Protein AF-A0A0C2UZK7-F1 (afdb_monomer_lite)

Structure (mmCIF, N/CA/C/O backbone):
data_AF-A0A0C2UZK7-F1
#
_entry.id   AF-A0A0C2UZK7-F1
#
loop_
_atom_site.group_PDB
_atom_site.id
_atom_site.type_symbol
_atom_site.label_atom_id
_atom_site.label_alt_id
_atom_site.label_comp_id
_atom_site.label_asym_id
_atom_site.label_entity_id
_atom_site.label_seq_id
_atom_site.pdbx_PDB_ins_code
_atom_site.Cartn_x
_atom_site.Cartn_y
_atom_site.Cartn_z
_atom_site.occupancy
_atom_site.B_iso_or_equiv
_atom_site.auth_seq_id
_atom_site.auth_comp_id
_atom_site.auth_asym_id
_atom_site.auth_atom_id
_atom_site.pdbx_PDB_model_num
ATOM 1 N N . MET A 1 1 ? -11.949 -0.531 5.735 1.00 78.12 1 MET A N 1
ATOM 2 C CA . MET A 1 1 ? -11.301 -1.113 6.934 1.00 78.12 1 MET A CA 1
ATOM 3 C C . MET A 1 1 ? -10.431 -0.103 7.661 1.00 78.12 1 MET A C 1
ATOM 5 O O . MET A 1 1 ? -10.769 0.284 8.767 1.00 78.12 1 MET A O 1
ATOM 9 N N . ILE A 1 2 ? -9.347 0.358 7.048 1.00 75.19 2 ILE A N 1
ATOM 10 C CA . ILE A 1 2 ? -8.335 1.175 7.736 1.00 75.19 2 ILE A CA 1
ATOM 11 C C . ILE A 1 2 ? -8.813 2.630 7.953 1.00 75.19 2 ILE A C 1
ATOM 13 O O . ILE A 1 2 ? -8.480 3.260 8.950 1.00 75.19 2 ILE A O 1
ATOM 17 N N . GLU A 1 3 ? -9.728 3.108 7.103 1.00 79.38 3 GLU A N 1
ATOM 18 C CA . GLU A 1 3 ? -10.470 4.368 7.293 1.00 79.38 3 GLU A CA 1
ATOM 19 C C . GLU A 1 3 ? -11.633 4.289 8.301 1.00 79.38 3 GLU A C 1
ATOM 21 O O . GLU A 1 3 ? -12.335 5.270 8.519 1.00 79.38 3 GLU A O 1
ATOM 26 N N . SER A 1 4 ? -11.874 3.131 8.918 1.00 84.44 4 SER A N 1
ATOM 27 C CA . SER A 1 4 ? -12.938 2.971 9.918 1.00 84.44 4 SER A CA 1
ATOM 28 C C . SER A 1 4 ? -12.366 2.839 11.324 1.00 84.44 4 SER A C 1
ATOM 30 O O . SER A 1 4 ? -11.177 2.564 11.492 1.00 84.44 4 SER A O 1
ATOM 32 N N . LYS A 1 5 ? -13.240 2.911 12.333 1.00 86.62 5 LYS A N 1
ATOM 33 C CA . LYS A 1 5 ? -12.865 2.690 13.738 1.00 86.62 5 LYS A CA 1
ATOM 34 C C . LYS A 1 5 ? -12.273 1.303 14.019 1.00 86.62 5 LYS A C 1
ATOM 36 O O . LYS A 1 5 ? -11.657 1.124 15.058 1.00 86.62 5 LYS A O 1
ATOM 41 N N . ALA A 1 6 ? -12.374 0.352 13.085 1.00 88.00 6 ALA A N 1
ATOM 42 C CA . ALA A 1 6 ? -11.708 -0.945 13.189 1.00 88.00 6 ALA A CA 1
ATOM 43 C C . ALA A 1 6 ? -10.187 -0.825 13.400 1.00 88.00 6 ALA A C 1
ATOM 45 O O . ALA A 1 6 ? -9.614 -1.600 14.163 1.00 88.00 6 ALA A O 1
ATOM 46 N N . LEU A 1 7 ? -9.534 0.153 12.756 1.00 82.75 7 LEU A N 1
ATOM 47 C CA . LEU A 1 7 ? -8.112 0.412 12.990 1.00 82.75 7 LEU A CA 1
ATOM 48 C C . LEU A 1 7 ? -7.884 0.937 14.409 1.00 82.75 7 LEU A C 1
ATOM 50 O O . LEU A 1 7 ? -7.000 0.450 15.098 1.00 82.75 7 LEU A O 1
ATOM 54 N N . GLU A 1 8 ? -8.691 1.898 14.858 1.00 83.00 8 GLU A N 1
ATOM 55 C CA . GLU A 1 8 ? -8.578 2.472 16.204 1.00 83.00 8 GLU A CA 1
ATOM 56 C C . GLU A 1 8 ? -8.731 1.392 17.282 1.00 83.00 8 GLU A C 1
ATOM 58 O O . GLU A 1 8 ? -7.914 1.325 18.195 1.00 83.00 8 GLU A O 1
ATOM 63 N N . SER A 1 9 ? -9.719 0.501 17.130 1.00 85.62 9 SER A N 1
ATOM 64 C CA . SER A 1 9 ? -9.937 -0.639 18.024 1.00 85.62 9 SER A CA 1
ATOM 65 C C . SER A 1 9 ? -8.741 -1.586 18.061 1.00 85.62 9 SER A C 1
ATOM 67 O O . SER A 1 9 ? -8.322 -1.986 19.141 1.00 85.62 9 SER A O 1
ATOM 69 N N . LEU A 1 10 ? -8.155 -1.911 16.902 1.00 83.88 10 LEU A N 1
ATOM 70 C CA . LEU A 1 10 ? -6.949 -2.737 16.842 1.00 83.88 10 LEU A CA 1
ATOM 71 C C . LEU A 1 10 ? -5.795 -2.068 17.592 1.00 83.88 10 LEU A C 1
ATOM 73 O O . LEU A 1 10 ? -5.126 -2.698 18.404 1.00 83.88 10 LEU A O 1
ATOM 77 N N . ILE A 1 11 ? -5.540 -0.789 17.332 1.00 76.88 11 ILE A N 1
ATOM 78 C CA . ILE A 1 11 ? -4.402 -0.104 17.946 1.00 76.88 11 ILE A CA 1
ATOM 79 C C . ILE A 1 11 ? -4.603 0.033 19.457 1.00 76.88 11 ILE A C 1
ATOM 81 O O . ILE A 1 11 ? -3.650 -0.162 20.209 1.00 76.88 11 ILE A O 1
ATOM 85 N N . PHE A 1 12 ? -5.828 0.311 19.905 1.00 78.44 12 PHE A N 1
ATOM 86 C CA . PHE A 1 12 ? -6.166 0.340 21.325 1.00 78.44 12 PHE A CA 1
ATOM 87 C C . PHE A 1 12 ? -5.871 -1.002 22.006 1.00 78.44 12 PHE A C 1
ATOM 89 O O . PHE A 1 12 ? -5.215 -1.017 23.044 1.00 78.44 12 PHE A O 1
ATOM 96 N N . GLU A 1 13 ? -6.289 -2.108 21.388 1.00 79.75 13 GLU A N 1
ATOM 97 C CA . GLU A 1 13 ? -6.094 -3.460 21.919 1.00 79.75 13 GLU A CA 1
ATOM 98 C C . GLU A 1 13 ? -4.611 -3.844 22.007 1.00 79.75 13 GLU A C 1
ATOM 100 O O . GLU A 1 13 ? -4.146 -4.374 23.013 1.00 79.75 13 GLU A O 1
ATOM 105 N N . TYR A 1 14 ? -3.842 -3.578 20.950 1.00 74.38 14 TYR A N 1
ATOM 106 C CA . TYR A 1 14 ? -2.510 -4.163 20.822 1.00 74.38 14 TYR A CA 1
ATOM 107 C C . TYR A 1 14 ? -1.366 -3.222 21.209 1.00 74.38 14 TYR A C 1
ATOM 109 O O . TYR A 1 14 ? -0.345 -3.672 21.729 1.00 74.38 14 TYR A O 1
ATOM 117 N N . ALA A 1 15 ? -1.493 -1.919 20.966 1.00 68.81 15 ALA A N 1
ATOM 118 C CA . ALA A 1 15 ? -0.361 -1.006 21.087 1.00 68.81 15 ALA A CA 1
ATOM 119 C C . ALA A 1 15 ? -0.240 -0.354 22.468 1.00 68.81 15 ALA A C 1
ATOM 121 O O . ALA A 1 15 ? 0.827 0.166 22.784 1.00 68.81 15 ALA A O 1
ATOM 122 N N . HIS A 1 16 ? -1.300 -0.353 23.288 1.00 64.62 16 HIS A N 1
ATOM 123 C CA . HIS A 1 16 ? -1.333 0.338 24.590 1.00 64.62 16 HIS A CA 1
ATOM 124 C C . HIS A 1 16 ? -0.836 1.807 24.515 1.00 64.62 16 HIS A C 1
ATOM 126 O O . HIS A 1 16 ? -0.397 2.393 25.505 1.00 64.62 16 HIS A O 1
ATOM 132 N N . THR A 1 17 ? -0.853 2.409 23.319 1.00 57.91 17 THR A N 1
ATOM 133 C CA . THR A 1 17 ? -0.280 3.726 23.018 1.00 57.91 17 THR A CA 1
ATOM 134 C C . THR A 1 17 ? -1.323 4.832 23.115 1.00 57.91 17 THR A C 1
ATOM 136 O O . THR A 1 17 ? -2.492 4.629 22.794 1.00 57.91 17 THR A O 1
ATOM 139 N N . GLN A 1 18 ? -0.879 6.037 23.485 1.00 56.81 18 GLN A N 1
ATOM 140 C CA . GLN A 1 18 ? -1.725 7.232 23.549 1.00 56.81 18 GLN A CA 1
ATOM 141 C C . GLN A 1 18 ? -2.331 7.601 22.179 1.00 56.81 18 GLN A C 1
ATOM 143 O O . GLN A 1 18 ? -1.678 7.504 21.137 1.00 56.81 18 GLN A O 1
ATOM 148 N N . SER A 1 19 ? -3.584 8.064 22.197 1.00 57.59 19 SER A N 1
ATOM 149 C CA . SER A 1 19 ? -4.427 8.343 21.021 1.00 57.59 19 SER A CA 1
ATOM 150 C C . SER A 1 19 ? -3.868 9.395 20.054 1.00 57.59 19 SER A C 1
ATOM 152 O O . SER A 1 19 ? -4.143 9.339 18.859 1.00 57.59 19 SER A O 1
ATOM 154 N N . ASN A 1 20 ? -3.045 10.330 20.528 1.00 61.16 20 ASN A N 1
ATOM 155 C CA . ASN A 1 20 ? -2.412 11.367 19.705 1.00 61.16 20 ASN A CA 1
ATOM 156 C C . ASN A 1 20 ? -1.400 10.812 18.684 1.00 61.16 20 ASN A C 1
ATOM 158 O O . ASN A 1 20 ? -1.201 11.418 17.634 1.00 61.16 20 ASN A O 1
ATOM 162 N N . ARG A 1 21 ? -0.802 9.642 18.940 1.00 65.06 21 ARG A N 1
ATOM 163 C CA . ARG A 1 21 ? 0.118 8.974 17.999 1.00 65.06 21 ARG A CA 1
ATOM 164 C C . ARG A 1 21 ? -0.609 8.220 16.880 1.00 65.06 21 ARG A C 1
ATOM 166 O O . ARG A 1 21 ? -0.007 7.907 15.858 1.00 65.06 21 ARG A O 1
ATOM 173 N N . LEU A 1 22 ? -1.906 7.966 17.054 1.00 69.12 22 LEU A N 1
ATOM 174 C CA . LEU A 1 22 ? -2.735 7.161 16.156 1.00 69.12 22 LEU A CA 1
ATOM 175 C C . LEU A 1 22 ? -2.943 7.819 14.788 1.00 69.12 22 LEU A C 1
ATOM 177 O O . LEU A 1 22 ? -2.758 7.186 13.750 1.00 69.12 22 LEU A O 1
ATOM 181 N N . ALA A 1 23 ? -3.336 9.094 14.796 1.00 69.38 23 ALA A N 1
ATOM 182 C CA . ALA A 1 23 ? -3.629 9.841 13.578 1.00 69.38 23 ALA A CA 1
ATOM 183 C C . ALA A 1 23 ? -2.364 10.036 12.733 1.00 69.38 23 ALA A C 1
ATOM 185 O O . ALA A 1 23 ? -2.389 9.819 11.522 1.00 69.38 23 ALA A O 1
ATOM 186 N N . PHE A 1 24 ? -1.249 10.364 13.394 1.00 72.81 24 PHE A N 1
ATOM 187 C CA . PHE A 1 24 ? 0.050 10.507 12.747 1.00 72.81 24 PHE A CA 1
ATOM 188 C C . PHE A 1 24 ? 0.513 9.184 12.131 1.00 72.81 24 PHE A C 1
ATOM 190 O O . PHE A 1 24 ? 0.866 9.134 10.956 1.00 72.81 24 PHE A O 1
ATOM 197 N N . LEU A 1 25 ? 0.401 8.085 12.883 1.00 73.12 25 LEU A N 1
ATOM 198 C CA . LEU A 1 25 ? 0.740 6.763 12.374 1.00 73.12 25 LEU A CA 1
ATOM 199 C C . LEU A 1 25 ? -0.066 6.394 11.127 1.00 73.12 25 LEU A C 1
ATOM 201 O O . LEU A 1 25 ? 0.499 5.908 10.150 1.00 73.12 25 LEU A O 1
ATOM 205 N N . LYS A 1 26 ? -1.387 6.601 11.169 1.00 77.62 26 LYS A N 1
ATOM 206 C CA . LYS A 1 26 ? -2.277 6.286 10.049 1.00 77.62 26 LYS A CA 1
ATOM 207 C C . LYS A 1 26 ? -1.817 7.012 8.784 1.00 77.62 26 LYS A C 1
ATOM 209 O O . LYS A 1 26 ? -1.704 6.384 7.736 1.00 77.62 26 LYS A O 1
ATOM 214 N N . GLN A 1 27 ? -1.519 8.304 8.893 1.00 80.12 27 GLN A N 1
ATOM 215 C CA . GLN A 1 27 ? -1.071 9.116 7.765 1.00 80.12 27 GLN A CA 1
ATOM 216 C C . GLN A 1 27 ? 0.283 8.649 7.211 1.00 80.12 27 GLN A C 1
ATOM 218 O O . GLN A 1 27 ? 0.404 8.455 6.003 1.00 80.12 27 GLN A O 1
ATOM 223 N N . GLU A 1 28 ? 1.267 8.398 8.075 1.00 82.25 28 GLU A N 1
ATOM 224 C CA . GLU A 1 28 ? 2.609 7.966 7.664 1.00 82.25 28 GLU A CA 1
ATOM 225 C C . GLU A 1 28 ? 2.600 6.589 6.994 1.00 82.25 28 GLU A C 1
ATOM 227 O O . GLU A 1 28 ? 3.104 6.422 5.882 1.00 82.25 28 GLU A O 1
ATOM 232 N N . VAL A 1 29 ? 1.947 5.605 7.624 1.00 82.38 29 VAL A N 1
A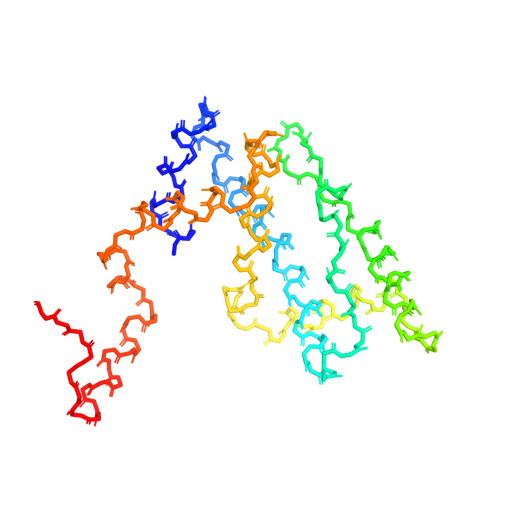TOM 233 C CA . VAL A 1 29 ? 1.785 4.256 7.062 1.00 82.38 29 VAL A CA 1
ATOM 234 C C . VAL A 1 29 ? 1.121 4.333 5.693 1.00 82.38 29 VAL A C 1
ATOM 236 O O . VAL A 1 29 ? 1.554 3.651 4.762 1.00 82.38 29 VAL A O 1
ATOM 239 N N . TYR A 1 30 ? 0.082 5.157 5.550 1.00 83.50 30 TYR A N 1
ATOM 240 C CA . TYR A 1 30 ? -0.582 5.311 4.267 1.00 83.50 30 TYR A CA 1
ATOM 241 C C . TYR A 1 30 ? 0.314 5.934 3.217 1.00 83.50 30 TYR A C 1
ATOM 243 O O . TYR A 1 30 ? 0.373 5.403 2.113 1.00 83.50 30 TYR A O 1
ATOM 251 N N . ASN A 1 31 ? 1.023 7.013 3.538 1.00 85.94 31 ASN A N 1
ATOM 252 C CA . ASN A 1 31 ? 1.919 7.666 2.590 1.00 85.94 31 ASN A CA 1
ATOM 253 C C . ASN A 1 31 ? 2.973 6.681 2.060 1.00 85.94 31 ASN A C 1
ATOM 255 O O . ASN A 1 31 ? 3.172 6.585 0.848 1.00 85.94 31 ASN A O 1
ATOM 259 N N . ILE A 1 32 ? 3.564 5.871 2.944 1.00 88.00 32 ILE A N 1
ATOM 260 C CA . ILE A 1 32 ? 4.523 4.827 2.561 1.00 88.00 32 ILE A CA 1
ATOM 261 C C . ILE A 1 32 ? 3.853 3.764 1.679 1.00 88.00 32 ILE A C 1
ATOM 263 O O . ILE A 1 32 ? 4.350 3.441 0.598 1.00 88.00 32 ILE A O 1
ATOM 267 N N . ALA A 1 33 ? 2.705 3.229 2.104 1.00 88.75 33 ALA A N 1
ATOM 268 C CA . ALA A 1 33 ? 1.990 2.193 1.359 1.00 88.75 33 ALA A CA 1
ATOM 269 C C . ALA A 1 33 ? 1.514 2.674 -0.020 1.00 88.75 33 ALA A C 1
ATOM 271 O O . ALA A 1 33 ? 1.499 1.899 -0.975 1.00 88.75 33 ALA A O 1
ATOM 272 N N . ILE A 1 34 ? 1.141 3.947 -0.138 1.00 89.44 34 ILE A N 1
ATOM 273 C CA . ILE A 1 34 ? 0.754 4.591 -1.392 1.00 89.44 34 ILE A CA 1
ATOM 274 C C . ILE A 1 34 ? 1.967 4.719 -2.320 1.00 89.44 34 ILE A C 1
ATOM 276 O O . ILE A 1 34 ? 1.850 4.387 -3.497 1.00 89.44 34 ILE A O 1
ATOM 280 N N . ASN A 1 35 ? 3.135 5.123 -1.809 1.00 90.25 35 ASN A N 1
ATOM 281 C CA . ASN A 1 35 ? 4.369 5.181 -2.603 1.00 90.25 35 ASN A CA 1
ATOM 282 C C . ASN A 1 35 ? 4.745 3.805 -3.167 1.00 90.25 35 ASN A C 1
ATOM 284 O O . ASN A 1 35 ? 5.029 3.678 -4.359 1.00 90.25 35 ASN A O 1
ATOM 288 N N . ILE A 1 36 ? 4.659 2.755 -2.345 1.00 91.38 36 ILE A N 1
ATOM 289 C CA . ILE A 1 36 ? 4.832 1.367 -2.804 1.00 91.38 36 ILE A CA 1
ATOM 290 C C . ILE A 1 36 ? 3.753 1.008 -3.839 1.00 91.38 36 ILE A C 1
ATOM 292 O O . ILE A 1 36 ? 4.050 0.407 -4.874 1.00 91.38 36 ILE A O 1
ATOM 296 N N . GLY A 1 37 ? 2.507 1.415 -3.592 1.00 92.19 37 GLY A N 1
ATOM 297 C CA . GLY A 1 37 ? 1.372 1.230 -4.490 1.00 92.19 37 GLY A CA 1
ATOM 298 C C . GLY A 1 37 ? 1.586 1.831 -5.880 1.00 92.19 37 GLY A C 1
ATOM 299 O O . GLY A 1 37 ? 1.270 1.182 -6.874 1.00 92.19 37 GLY A O 1
ATOM 300 N N . TYR A 1 38 ? 2.201 3.012 -5.986 1.00 93.69 38 TYR A N 1
ATOM 301 C CA . TYR A 1 38 ? 2.532 3.615 -7.281 1.00 93.69 38 TYR A CA 1
ATOM 302 C C . TYR A 1 38 ? 3.509 2.768 -8.088 1.00 93.69 38 TYR A C 1
ATOM 304 O O . TYR A 1 38 ? 3.304 2.574 -9.284 1.00 93.69 38 TYR A O 1
ATOM 312 N N . LEU A 1 39 ? 4.521 2.188 -7.446 1.00 94.31 39 LEU A N 1
ATOM 313 C CA . LEU A 1 39 ? 5.447 1.281 -8.125 1.00 94.31 39 LEU A CA 1
ATOM 314 C C . LEU A 1 39 ? 4.768 -0.028 -8.536 1.00 94.31 39 LEU A C 1
ATOM 316 O O . LEU A 1 39 ? 5.068 -0.572 -9.598 1.00 94.31 39 LEU A O 1
ATOM 320 N N . ARG A 1 40 ? 3.824 -0.533 -7.731 1.00 92.81 40 ARG A N 1
ATOM 321 C CA . ARG A 1 40 ? 2.995 -1.682 -8.125 1.00 92.81 40 ARG A CA 1
ATOM 322 C C . ARG A 1 40 ? 2.119 -1.345 -9.325 1.00 92.81 40 ARG A C 1
ATOM 324 O O . ARG A 1 40 ? 2.019 -2.156 -10.240 1.00 92.81 40 ARG A O 1
ATOM 331 N N . TRP A 1 41 ? 1.528 -0.152 -9.353 1.00 92.94 41 TRP A N 1
ATOM 332 C CA . TRP A 1 41 ? 0.727 0.308 -10.482 1.00 92.94 41 TRP A CA 1
ATOM 333 C C . TRP A 1 41 ? 1.573 0.488 -11.743 1.00 92.94 41 TRP A C 1
ATOM 335 O O . TRP A 1 41 ? 1.171 0.039 -12.815 1.00 92.94 41 TRP A O 1
ATOM 345 N N . PHE A 1 42 ? 2.768 1.067 -11.619 1.00 93.81 42 PHE A N 1
ATOM 346 C CA . PHE A 1 42 ? 3.748 1.111 -12.699 1.00 93.81 42 PHE A CA 1
ATOM 347 C C . PHE A 1 42 ? 4.055 -0.296 -13.220 1.00 93.81 42 PHE A C 1
ATOM 349 O O . PHE A 1 42 ? 3.892 -0.552 -14.409 1.00 93.81 42 PHE A O 1
ATOM 356 N N . ASN A 1 43 ? 4.417 -1.229 -12.335 1.00 93.94 43 ASN A N 1
ATOM 357 C CA . ASN A 1 43 ? 4.708 -2.605 -12.726 1.00 93.94 43 ASN A CA 1
ATOM 358 C C . ASN A 1 43 ? 3.519 -3.259 -13.442 1.00 93.94 43 ASN A C 1
ATOM 360 O O . ASN A 1 43 ? 3.703 -3.931 -14.451 1.00 93.94 43 ASN A O 1
ATOM 364 N N . HIS A 1 44 ? 2.298 -3.008 -12.966 1.00 92.12 44 HIS A N 1
ATOM 365 C CA . HIS A 1 44 ? 1.075 -3.486 -13.599 1.00 92.12 44 HIS A CA 1
ATOM 366 C C . HIS A 1 44 ? 0.899 -2.945 -15.022 1.00 92.12 44 HIS A C 1
ATOM 368 O O . HIS A 1 44 ? 0.611 -3.720 -15.933 1.00 92.12 44 HIS A O 1
ATOM 374 N N . LYS A 1 45 ? 1.142 -1.644 -15.243 1.00 91.56 45 LYS A N 1
ATOM 375 C CA . LYS A 1 45 ? 1.129 -1.045 -16.591 1.00 91.56 45 LYS A CA 1
ATOM 376 C C . LYS A 1 45 ? 2.170 -1.670 -17.525 1.00 91.56 45 LYS A C 1
ATOM 378 O O . LYS A 1 45 ? 1.944 -1.695 -18.727 1.00 91.56 45 LYS A O 1
ATOM 383 N N . GLN A 1 46 ? 3.264 -2.196 -16.974 1.00 90.38 46 GLN A N 1
ATOM 384 C CA . GLN A 1 46 ? 4.322 -2.891 -17.714 1.00 90.38 46 GLN A CA 1
ATOM 385 C C . GLN A 1 46 ? 4.124 -4.418 -17.803 1.00 90.38 46 GLN A C 1
ATOM 387 O O . GLN A 1 46 ? 5.067 -5.144 -18.109 1.00 90.38 46 GLN A O 1
ATOM 392 N N . GLY A 1 47 ? 2.931 -4.942 -17.496 1.00 90.38 47 GLY A N 1
ATOM 393 C CA . GLY A 1 47 ? 2.636 -6.378 -17.600 1.00 90.38 47 GLY A CA 1
ATOM 394 C C . GLY A 1 47 ? 3.051 -7.231 -16.392 1.00 90.38 47 GLY A C 1
ATOM 395 O O . GLY A 1 47 ? 2.930 -8.446 -16.441 1.00 90.38 47 GLY A O 1
ATOM 396 N N . ASN A 1 48 ? 3.454 -6.612 -15.279 1.00 89.12 48 ASN A N 1
ATOM 397 C CA . ASN A 1 48 ? 3.892 -7.227 -14.012 1.00 89.12 48 ASN A CA 1
ATOM 398 C C . ASN A 1 48 ? 5.271 -7.915 -14.010 1.00 89.12 48 ASN A C 1
ATOM 400 O O . ASN A 1 48 ? 5.642 -8.517 -13.000 1.00 89.12 48 ASN A O 1
ATOM 404 N N . ASP A 1 49 ? 6.060 -7.781 -15.075 1.00 87.12 49 ASP A N 1
ATOM 405 C CA . ASP A 1 49 ? 7.363 -8.452 -15.203 1.00 87.12 49 ASP A CA 1
ATOM 406 C C . ASP A 1 49 ? 8.578 -7.532 -15.013 1.00 87.12 49 ASP A C 1
ATOM 408 O O . ASP A 1 49 ? 9.720 -7.970 -15.150 1.00 87.12 49 ASP A O 1
ATOM 412 N N . THR A 1 50 ? 8.353 -6.263 -14.662 1.00 92.31 50 THR A N 1
ATOM 413 C CA . THR A 1 50 ? 9.422 -5.257 -14.551 1.00 92.31 50 THR A CA 1
ATOM 414 C C . THR A 1 50 ? 10.007 -5.173 -13.142 1.00 92.31 50 THR A C 1
ATOM 416 O O . THR A 1 50 ? 11.224 -5.127 -12.982 1.00 92.31 50 THR A O 1
ATOM 419 N N . LEU A 1 51 ? 9.150 -5.152 -12.118 1.00 94.31 51 LEU A N 1
ATOM 420 C CA . LEU A 1 51 ? 9.521 -5.020 -10.710 1.00 94.31 51 LEU A CA 1
ATOM 42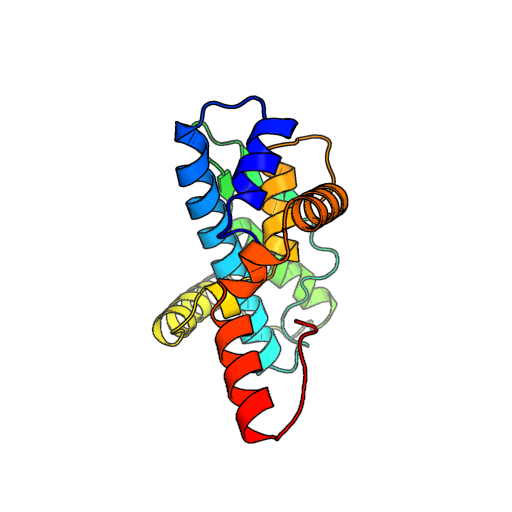1 C C . LEU A 1 51 ? 9.068 -6.248 -9.915 1.00 94.31 51 LEU A C 1
ATOM 423 O O . LEU A 1 51 ? 7.892 -6.617 -9.926 1.00 94.31 51 LEU A O 1
ATOM 427 N N . LEU A 1 52 ? 9.996 -6.855 -9.179 1.00 92.81 52 LEU A N 1
ATOM 428 C CA . LEU A 1 52 ? 9.750 -8.026 -8.346 1.00 92.81 52 LEU A CA 1
ATOM 429 C C . LEU A 1 52 ? 9.603 -7.612 -6.879 1.00 92.81 52 LEU A C 1
ATOM 431 O O . LEU A 1 52 ? 10.579 -7.306 -6.204 1.00 92.81 52 LEU A O 1
ATOM 435 N N . PHE A 1 53 ? 8.370 -7.620 -6.373 1.00 90.44 53 PHE A N 1
ATOM 436 C CA . PHE A 1 53 ? 8.083 -7.312 -4.964 1.00 90.44 53 PHE A CA 1
ATOM 437 C C . PHE A 1 53 ? 8.077 -8.553 -4.064 1.00 90.44 53 PHE A C 1
ATOM 439 O O . PHE A 1 53 ? 8.183 -8.440 -2.842 1.00 90.44 53 PHE A O 1
ATOM 446 N N . GLU A 1 54 ? 7.883 -9.736 -4.647 1.00 87.31 54 GLU A N 1
ATOM 447 C CA . GLU A 1 54 ? 7.848 -10.996 -3.910 1.00 87.31 54 GLU A CA 1
ATOM 448 C C . GLU A 1 54 ? 9.227 -11.325 -3.330 1.00 87.31 54 GLU A C 1
ATOM 450 O O . GLU A 1 54 ? 10.249 -11.117 -3.976 1.00 87.31 54 GLU A O 1
ATOM 455 N N . GLY A 1 55 ? 9.261 -11.821 -2.092 1.00 84.44 55 GLY A N 1
ATOM 456 C CA . GLY A 1 55 ? 10.507 -12.128 -1.386 1.00 84.44 55 GLY A CA 1
ATOM 457 C C . GLY A 1 55 ? 11.220 -10.914 -0.779 1.00 84.44 55 GLY A C 1
ATOM 458 O O . GLY A 1 55 ? 12.153 -11.100 -0.001 1.00 84.44 55 GLY A O 1
ATOM 459 N N . LEU A 1 56 ? 10.768 -9.681 -1.046 1.00 86.19 56 LEU A N 1
ATOM 460 C CA . LEU A 1 56 ? 11.307 -8.505 -0.364 1.00 86.19 56 LEU A CA 1
ATOM 461 C C . LEU A 1 56 ? 10.887 -8.481 1.107 1.00 86.19 56 LEU A C 1
ATOM 463 O O . LEU A 1 56 ? 9.701 -8.530 1.452 1.00 86.19 56 LEU A O 1
ATOM 467 N N . ASN A 1 57 ? 11.874 -8.321 1.985 1.00 82.00 57 ASN A N 1
ATOM 468 C CA . ASN A 1 57 ? 11.631 -8.080 3.397 1.00 82.00 57 ASN A CA 1
ATOM 469 C C . ASN A 1 57 ? 11.299 -6.601 3.629 1.00 82.00 57 ASN A C 1
ATOM 471 O O . ASN A 1 57 ? 12.152 -5.826 4.038 1.00 82.00 57 ASN A O 1
ATOM 475 N N . PHE A 1 58 ? 10.046 -6.198 3.408 1.00 77.44 58 PHE A N 1
ATOM 476 C CA . PHE A 1 58 ? 9.612 -4.809 3.635 1.00 77.44 58 PHE A CA 1
ATOM 477 C C . PHE A 1 58 ? 9.967 -4.281 5.035 1.00 77.44 58 PHE A C 1
ATOM 479 O O . PHE A 1 58 ? 10.256 -3.099 5.202 1.00 77.44 58 PHE A O 1
ATOM 486 N N . GLY A 1 59 ? 10.009 -5.170 6.033 1.00 73.38 59 GLY A N 1
ATOM 487 C CA . GLY A 1 59 ? 10.370 -4.837 7.405 1.00 73.38 59 GLY A CA 1
ATOM 488 C C . GLY A 1 59 ? 11.806 -4.341 7.592 1.00 73.38 59 GLY A C 1
ATOM 489 O O . GLY A 1 59 ? 12.068 -3.738 8.628 1.00 73.38 59 GLY A O 1
ATOM 490 N N . SER A 1 60 ? 12.731 -4.572 6.651 1.00 81.81 60 SER A N 1
ATOM 491 C CA . SER A 1 60 ? 14.110 -4.064 6.752 1.00 81.81 60 SER A CA 1
ATOM 492 C C . SER A 1 60 ? 14.235 -2.580 6.413 1.00 81.81 60 SER A C 1
ATOM 494 O O . SER A 1 60 ? 15.204 -1.948 6.820 1.00 81.81 60 SER A O 1
ATOM 496 N N . PHE A 1 61 ? 13.264 -2.016 5.692 1.00 85.94 61 PHE A N 1
ATOM 497 C CA . PHE A 1 61 ? 13.267 -0.602 5.296 1.00 85.94 61 PHE A CA 1
ATOM 498 C C . PHE A 1 61 ? 12.509 0.287 6.279 1.00 85.94 61 PHE A C 1
ATOM 500 O O . PHE A 1 61 ? 12.421 1.490 6.066 1.00 85.94 61 PHE A O 1
ATOM 507 N N . ILE A 1 62 ? 11.938 -0.308 7.327 1.00 80.31 62 ILE A N 1
ATOM 508 C CA . ILE A 1 62 ? 11.062 0.357 8.281 1.00 80.31 62 ILE A CA 1
ATOM 509 C C . ILE A 1 62 ? 11.733 0.361 9.649 1.00 80.31 62 ILE A C 1
ATOM 511 O O . ILE A 1 62 ? 12.010 -0.700 10.219 1.00 80.31 62 ILE A O 1
ATOM 515 N N . GLN A 1 63 ? 11.934 1.551 10.200 1.00 77.00 63 GLN A N 1
ATOM 516 C CA . GLN A 1 63 ? 12.427 1.748 11.554 1.00 77.00 63 GLN A CA 1
ATOM 517 C C . GLN A 1 63 ? 11.383 2.471 12.405 1.00 77.00 63 GLN A C 1
ATOM 519 O O . GLN A 1 63 ? 10.546 3.228 11.913 1.00 77.00 63 GLN A O 1
ATOM 524 N N . GLN A 1 64 ? 11.410 2.193 13.708 1.00 69.75 64 GLN A N 1
ATOM 525 C CA . GLN A 1 64 ? 10.606 2.938 14.665 1.00 69.75 64 GLN A CA 1
ATOM 526 C C . GLN A 1 64 ? 11.330 4.256 14.951 1.00 69.75 64 GLN A C 1
ATOM 528 O O . GLN A 1 64 ? 12.328 4.261 15.669 1.00 69.75 64 GLN A O 1
ATOM 533 N N . GLY A 1 65 ? 10.833 5.343 14.370 1.00 65.00 65 GLY A N 1
ATOM 534 C CA . GLY A 1 65 ? 11.294 6.695 14.652 1.00 65.00 65 GLY A CA 1
ATOM 535 C C . GLY A 1 65 ? 10.761 7.208 15.993 1.00 65.00 65 GLY A C 1
ATOM 536 O O . GLY A 1 65 ? 9.883 6.609 16.621 1.00 65.00 65 GLY A O 1
ATOM 537 N N . SER A 1 66 ? 11.274 8.356 16.439 1.00 62.91 66 SER A N 1
ATOM 538 C CA . SER A 1 66 ? 10.869 8.995 17.704 1.00 62.91 66 SER A CA 1
ATOM 539 C C . SER A 1 66 ? 9.411 9.476 17.704 1.00 62.91 66 SER A C 1
ATOM 541 O O . SER A 1 66 ? 8.771 9.501 18.759 1.00 62.91 66 SER A O 1
ATOM 543 N N . VAL A 1 67 ? 8.874 9.823 16.528 1.00 62.94 67 VAL A N 1
ATOM 544 C CA . VAL A 1 67 ? 7.506 10.343 16.345 1.00 62.94 67 VAL A CA 1
ATOM 545 C C . VAL A 1 67 ? 6.666 9.466 15.403 1.00 62.94 67 VAL A C 1
ATOM 547 O O . VAL A 1 67 ? 5.446 9.589 15.398 1.00 62.94 67 VAL A O 1
ATOM 550 N N . GLY A 1 68 ? 7.259 8.517 14.669 1.00 67.69 68 GLY A N 1
ATOM 551 C CA . GLY A 1 68 ? 6.532 7.732 13.667 1.00 67.69 68 GLY A CA 1
ATOM 552 C C . GLY A 1 68 ? 7.328 6.612 13.014 1.00 67.69 68 GLY A C 1
ATOM 553 O O . GLY A 1 68 ? 8.209 6.014 13.629 1.00 67.69 68 GLY A O 1
ATOM 554 N N . VAL A 1 69 ? 6.948 6.293 11.780 1.00 73.88 69 VAL A N 1
ATOM 555 C CA . VAL A 1 69 ? 7.556 5.237 10.969 1.00 73.88 69 VAL A CA 1
ATOM 556 C C . VAL A 1 69 ? 8.611 5.873 10.074 1.00 73.88 69 VAL A C 1
ATOM 558 O O . VAL A 1 69 ? 8.257 6.620 9.169 1.00 73.88 69 VAL A O 1
ATOM 561 N N . ASP A 1 70 ? 9.881 5.539 10.275 1.00 79.56 70 ASP A N 1
ATOM 562 C CA . ASP A 1 70 ? 10.937 5.971 9.361 1.00 79.56 70 ASP A CA 1
ATOM 563 C C . ASP A 1 70 ? 11.078 4.930 8.249 1.00 79.56 70 ASP A C 1
ATOM 565 O O . ASP A 1 70 ? 11.480 3.788 8.491 1.00 79.56 70 ASP A O 1
ATOM 569 N N . PHE A 1 71 ? 10.718 5.313 7.023 1.00 86.19 71 PHE A N 1
ATOM 570 C CA . PHE A 1 71 ? 10.861 4.470 5.839 1.00 86.19 71 PHE A CA 1
ATOM 571 C C . PHE A 1 71 ? 12.065 4.905 5.006 1.00 86.19 71 PHE A C 1
ATOM 573 O O . PHE A 1 71 ? 12.079 5.990 4.425 1.00 86.19 71 PHE A O 1
ATOM 580 N N . ASN A 1 72 ? 13.071 4.036 4.908 1.00 90.38 72 ASN A N 1
ATOM 581 C CA . ASN A 1 72 ? 14.238 4.279 4.068 1.00 90.38 72 ASN A CA 1
ATOM 582 C C . ASN A 1 72 ? 13.898 3.997 2.596 1.00 90.38 72 ASN A C 1
ATOM 584 O O . ASN A 1 72 ? 14.162 2.913 2.066 1.00 90.38 72 ASN A O 1
ATOM 588 N N . GLN A 1 73 ? 13.291 4.993 1.949 1.00 91.00 73 GLN A N 1
ATOM 589 C CA . GLN A 1 73 ? 12.845 4.915 0.561 1.00 91.00 73 GLN A CA 1
ATOM 590 C C . GLN A 1 73 ? 13.999 4.653 -0.411 1.00 91.00 73 GLN A C 1
ATOM 592 O O . GLN A 1 73 ? 13.857 3.822 -1.303 1.00 91.00 73 GLN A O 1
ATOM 597 N N . GLU A 1 74 ? 15.153 5.292 -0.223 1.00 92.56 74 GLU A N 1
ATOM 598 C CA . GLU A 1 74 ? 16.318 5.092 -1.090 1.00 92.56 74 GLU A CA 1
ATOM 599 C C . GLU A 1 74 ? 16.796 3.633 -1.061 1.00 92.56 74 GLU A C 1
ATOM 601 O O . GLU A 1 74 ? 16.932 2.994 -2.109 1.00 92.56 74 GLU A O 1
ATOM 606 N N . SER A 1 75 ? 16.980 3.073 0.141 1.00 93.44 75 SER A N 1
ATOM 607 C CA . SER A 1 75 ? 17.370 1.672 0.302 1.00 93.44 75 SER A CA 1
ATOM 608 C C . SER A 1 75 ? 16.317 0.734 -0.273 1.00 93.44 75 SER A C 1
ATOM 610 O O . SER A 1 75 ? 16.677 -0.257 -0.903 1.00 93.44 75 SER A O 1
ATOM 612 N N . PHE A 1 76 ? 15.031 1.037 -0.083 1.00 93.81 76 PHE A N 1
ATOM 613 C CA . PHE A 1 76 ? 13.951 0.240 -0.651 1.00 93.81 76 PHE A CA 1
ATOM 614 C C . PHE A 1 76 ? 14.007 0.214 -2.183 1.00 93.81 76 PHE A C 1
ATOM 616 O O . PHE A 1 76 ? 13.983 -0.867 -2.768 1.00 93.81 76 PHE A O 1
ATOM 623 N N . LEU A 1 77 ? 14.128 1.375 -2.837 1.00 95.44 77 LEU A N 1
ATOM 624 C CA . LEU A 1 77 ? 14.192 1.467 -4.300 1.00 95.44 77 LEU A CA 1
ATOM 625 C C . LEU A 1 77 ? 15.419 0.739 -4.857 1.00 95.44 77 LEU A C 1
ATOM 627 O O . LEU A 1 77 ? 15.310 0.009 -5.844 1.00 95.44 77 LEU A O 1
ATOM 631 N N . LYS A 1 78 ? 16.577 0.895 -4.207 1.00 94.81 78 LYS A N 1
ATOM 632 C CA . LYS A 1 78 ? 17.807 0.201 -4.594 1.00 94.81 78 LYS A CA 1
ATOM 633 C C . LYS A 1 78 ? 17.647 -1.316 -4.495 1.00 94.81 78 LYS A C 1
ATOM 635 O O . LYS A 1 78 ? 17.893 -2.012 -5.478 1.00 94.81 78 LYS A O 1
ATOM 640 N N . THR A 1 79 ? 17.175 -1.818 -3.354 1.00 94.94 79 THR A N 1
ATOM 641 C CA . THR A 1 79 ? 16.977 -3.257 -3.147 1.00 94.94 79 THR A CA 1
ATOM 642 C C . THR A 1 79 ? 15.897 -3.826 -4.067 1.00 94.94 79 THR A C 1
ATOM 644 O O . THR A 1 79 ? 16.074 -4.918 -4.598 1.00 94.94 79 THR A O 1
ATOM 647 N N . LEU A 1 80 ? 14.807 -3.093 -4.320 1.00 95.19 80 LEU A N 1
ATOM 648 C CA . LEU A 1 80 ? 13.775 -3.500 -5.277 1.00 95.19 80 LEU A CA 1
ATOM 649 C C . LEU A 1 80 ? 14.362 -3.685 -6.681 1.00 95.19 80 LEU A C 1
ATOM 651 O O . LEU A 1 80 ? 14.078 -4.687 -7.334 1.00 95.19 80 LEU A O 1
ATOM 655 N N . LEU A 1 81 ? 15.196 -2.753 -7.145 1.00 95.62 81 LEU A N 1
ATOM 656 C CA . LEU A 1 81 ? 15.840 -2.847 -8.457 1.00 95.62 81 LEU A CA 1
ATOM 657 C C . LEU A 1 81 ? 16.851 -3.990 -8.529 1.00 95.62 81 LEU A C 1
ATOM 659 O O . LEU A 1 81 ? 16.835 -4.747 -9.495 1.00 95.62 81 LEU A O 1
ATOM 663 N N . GLU A 1 82 ? 17.707 -4.135 -7.518 1.00 93.69 82 GLU A N 1
ATOM 664 C CA . GLU A 1 82 ? 18.659 -5.248 -7.426 1.00 93.69 82 GLU A CA 1
ATOM 665 C C . GLU A 1 82 ? 17.935 -6.597 -7.460 1.00 93.69 82 GLU A C 1
ATOM 667 O O . GLU A 1 82 ? 18.279 -7.467 -8.257 1.00 93.69 82 GLU A O 1
ATOM 672 N N . HIS A 1 83 ? 16.868 -6.741 -6.674 1.00 93.50 83 HIS A N 1
ATOM 673 C CA . HIS A 1 83 ? 16.062 -7.958 -6.640 1.00 93.50 83 HIS A CA 1
ATOM 674 C C . HIS A 1 83 ? 15.338 -8.221 -7.965 1.00 93.50 83 HIS A C 1
ATOM 676 O O . HIS A 1 83 ? 15.273 -9.355 -8.431 1.00 93.50 83 HIS A O 1
ATOM 682 N N . SER A 1 84 ? 14.848 -7.170 -8.625 1.00 94.38 84 SER A N 1
ATOM 683 C CA . SER A 1 84 ? 14.191 -7.277 -9.934 1.00 94.38 84 SER A CA 1
ATOM 684 C C . SER A 1 84 ? 15.164 -7.683 -11.045 1.00 94.38 84 SER A C 1
ATOM 686 O O . SER A 1 84 ? 14.789 -8.438 -11.945 1.00 94.38 84 SER A O 1
ATOM 688 N N . ARG A 1 85 ? 16.435 -7.262 -10.964 1.00 93.75 85 ARG A N 1
ATOM 689 C CA . ARG A 1 85 ? 17.485 -7.657 -11.919 1.00 93.75 85 ARG A CA 1
ATOM 690 C C . ARG A 1 85 ? 17.794 -9.152 -11.895 1.00 93.75 85 ARG A C 1
ATOM 692 O O . ARG A 1 85 ? 18.193 -9.686 -12.924 1.00 93.75 85 ARG A O 1
ATOM 699 N N . ASN A 1 86 ? 17.523 -9.844 -10.786 1.00 86.50 86 ASN A N 1
ATOM 700 C CA . ASN A 1 86 ? 17.634 -11.306 -10.733 1.00 86.50 86 ASN A CA 1
ATOM 701 C C . ASN A 1 86 ? 16.663 -12.003 -11.703 1.00 86.50 86 ASN A C 1
ATOM 703 O O . ASN A 1 86 ? 16.961 -13.091 -12.186 1.00 86.50 86 ASN A O 1
ATOM 707 N N . LYS A 1 87 ? 15.511 -11.381 -11.999 1.00 83.69 87 LYS A N 1
ATOM 708 C CA . LYS A 1 87 ? 14.525 -11.878 -12.975 1.00 83.69 87 LYS A CA 1
ATOM 709 C C . LYS A 1 87 ? 14.735 -11.272 -14.368 1.00 83.69 87 LYS A C 1
ATOM 711 O O . LYS A 1 87 ? 14.481 -11.941 -15.365 1.00 83.69 87 LYS A O 1
ATOM 716 N N . ASN A 1 88 ? 15.200 -10.025 -14.446 1.00 85.94 88 ASN A N 1
ATOM 717 C CA . ASN A 1 88 ? 15.450 -9.318 -15.701 1.00 85.94 88 ASN A CA 1
ATOM 718 C C . ASN A 1 88 ? 16.801 -8.584 -15.668 1.00 85.94 88 ASN A C 1
ATOM 720 O O . ASN A 1 88 ? 16.884 -7.420 -15.274 1.00 85.94 88 ASN A O 1
ATOM 724 N N . ALA A 1 89 ? 17.860 -9.256 -16.124 1.00 82.75 89 ALA A N 1
ATOM 725 C CA . ALA A 1 89 ? 19.225 -8.721 -16.099 1.00 82.75 89 ALA A CA 1
ATOM 726 C C . ALA A 1 89 ? 19.408 -7.436 -16.932 1.00 82.75 89 ALA A C 1
ATOM 728 O O . ALA A 1 89 ? 20.305 -6.647 -16.647 1.00 82.75 89 ALA A O 1
ATOM 729 N N . ASN A 1 90 ? 18.539 -7.195 -17.919 1.00 84.62 90 ASN A N 1
ATOM 730 C CA . ASN A 1 90 ? 18.598 -6.025 -18.800 1.00 84.62 90 ASN A CA 1
ATOM 731 C C . ASN A 1 90 ? 17.793 -4.827 -18.265 1.00 84.62 90 ASN A C 1
ATOM 733 O O . ASN A 1 90 ? 17.586 -3.851 -18.986 1.00 84.62 90 ASN A O 1
ATOM 737 N N . LEU A 1 91 ? 17.312 -4.883 -17.018 1.00 90.00 91 LEU A N 1
ATOM 738 C CA . LEU A 1 91 ? 16.545 -3.799 -16.411 1.00 90.00 91 LEU A CA 1
ATOM 739 C C . LEU A 1 91 ? 17.410 -2.538 -16.232 1.00 90.00 91 LEU A C 1
ATOM 741 O O . LEU A 1 91 ? 18.241 -2.454 -15.324 1.00 90.00 91 LEU A O 1
ATOM 745 N N . SER A 1 92 ? 17.152 -1.527 -17.063 1.00 90.56 92 SER A N 1
ATOM 746 C CA . SER A 1 92 ? 17.878 -0.249 -17.095 1.00 90.56 92 SER A CA 1
ATOM 747 C C . SER A 1 92 ? 17.324 0.822 -16.143 1.00 90.56 92 SER A C 1
ATOM 749 O O . SER A 1 92 ? 17.725 1.981 -16.223 1.00 90.56 92 SER A O 1
ATOM 751 N N . LEU A 1 93 ? 16.396 0.464 -15.250 1.00 94.69 93 LEU A N 1
ATOM 752 C CA . LEU A 1 93 ? 15.818 1.396 -14.280 1.00 94.69 93 LEU A CA 1
ATOM 753 C C . LEU A 1 93 ? 16.817 1.740 -13.162 1.00 94.69 93 LEU A C 1
ATOM 755 O O . LEU A 1 93 ? 17.585 0.893 -12.688 1.00 94.69 93 LEU A O 1
ATOM 759 N N . THR A 1 94 ? 16.765 2.994 -12.718 1.00 95.81 94 THR A N 1
ATOM 760 C CA . THR A 1 94 ? 17.543 3.560 -11.605 1.00 95.81 94 THR A CA 1
ATOM 761 C C . THR A 1 94 ? 16.613 3.985 -10.459 1.00 95.81 94 THR A C 1
ATOM 763 O O . THR A 1 94 ? 15.428 4.232 -10.705 1.00 95.81 94 THR A O 1
ATOM 766 N N . PRO A 1 95 ? 17.106 4.114 -9.209 1.00 96.00 95 PRO A N 1
ATOM 767 C CA . PRO A 1 95 ? 16.285 4.618 -8.105 1.00 96.00 95 PRO A CA 1
ATOM 768 C C . PRO A 1 95 ? 15.651 5.978 -8.417 1.00 96.00 95 PRO A C 1
ATOM 770 O O . PRO A 1 95 ? 14.474 6.179 -8.138 1.00 96.00 95 PRO A O 1
ATOM 773 N N . GLN A 1 96 ? 16.397 6.866 -9.081 1.00 96.38 96 GLN A N 1
ATOM 774 C CA . GLN A 1 96 ? 15.891 8.162 -9.527 1.00 96.38 96 GLN A CA 1
ATOM 775 C C . GLN A 1 96 ? 14.740 8.015 -10.534 1.00 96.38 96 GLN A C 1
ATOM 777 O O . GLN A 1 96 ? 13.701 8.635 -10.353 1.00 96.38 96 GLN A O 1
ATOM 782 N N . SER A 1 97 ? 14.860 7.135 -11.535 1.00 96.06 97 SER A N 1
ATOM 783 C CA . SER A 1 97 ? 13.767 6.921 -12.499 1.00 96.06 97 SER A CA 1
ATOM 784 C C . SER A 1 97 ? 12.496 6.361 -11.844 1.00 96.06 97 SER A C 1
ATOM 786 O O . SER A 1 97 ? 11.384 6.695 -12.250 1.00 96.06 97 SER A O 1
ATOM 788 N N . LEU A 1 98 ? 12.636 5.532 -10.798 1.00 95.81 98 LEU A N 1
ATOM 789 C CA . LEU A 1 98 ? 11.493 5.050 -10.019 1.00 95.81 98 LEU A CA 1
ATOM 790 C C . LEU A 1 98 ? 10.867 6.170 -9.184 1.00 95.81 98 LEU A C 1
ATOM 792 O O . LEU A 1 98 ? 9.645 6.223 -9.070 1.00 95.81 98 LEU A O 1
ATOM 796 N N . GLN A 1 99 ? 11.686 7.062 -8.626 1.00 95.62 99 GLN A N 1
ATOM 797 C CA . GLN A 1 99 ? 11.218 8.243 -7.905 1.00 95.62 99 GLN A CA 1
ATOM 798 C C . GLN A 1 99 ? 10.401 9.167 -8.818 1.00 95.62 99 GLN A C 1
ATOM 800 O O . GLN A 1 99 ? 9.263 9.499 -8.494 1.00 95.62 99 GLN A O 1
ATOM 805 N N . GLU A 1 100 ? 10.939 9.499 -9.991 1.00 95.75 100 GLU A N 1
ATOM 806 C CA . GLU A 1 100 ? 10.257 10.305 -11.012 1.00 95.75 100 GLU A CA 1
ATOM 807 C C . GLU A 1 100 ? 8.943 9.636 -11.452 1.00 95.75 100 GLU A C 1
ATOM 809 O O . GLU A 1 100 ? 7.898 10.280 -11.528 1.00 95.75 100 GLU A O 1
ATOM 814 N N . THR A 1 101 ? 8.952 8.309 -11.621 1.00 94.31 101 THR A N 1
ATOM 815 C CA . THR A 1 101 ? 7.743 7.528 -11.927 1.00 94.31 101 THR A CA 1
ATOM 816 C C . THR A 1 101 ? 6.673 7.655 -10.837 1.00 94.31 101 THR A C 1
ATOM 818 O O . THR A 1 101 ? 5.485 7.766 -11.148 1.00 94.31 101 THR A O 1
ATOM 821 N N . ILE A 1 102 ? 7.057 7.622 -9.554 1.00 93.69 102 ILE A N 1
ATOM 822 C CA . ILE A 1 102 ? 6.114 7.819 -8.443 1.00 93.69 102 ILE A CA 1
ATOM 823 C C . ILE A 1 102 ? 5.480 9.208 -8.545 1.00 93.69 102 ILE A C 1
ATOM 825 O O . ILE A 1 102 ? 4.259 9.318 -8.466 1.00 93.69 102 ILE A O 1
ATOM 829 N N . GLU A 1 103 ? 6.284 10.249 -8.750 1.00 93.50 103 GLU A N 1
ATOM 830 C CA . GLU A 1 103 ? 5.821 11.639 -8.851 1.00 93.50 103 GLU A CA 1
ATOM 831 C C . GLU A 1 103 ? 4.884 11.850 -10.050 1.00 93.50 103 GLU A C 1
ATOM 833 O O . GLU A 1 103 ? 3.838 12.497 -9.932 1.00 93.50 103 GLU A O 1
ATOM 838 N N . ASP A 1 104 ? 5.193 11.239 -11.193 1.00 93.50 104 ASP A N 1
ATOM 839 C CA . ASP A 1 104 ? 4.332 11.248 -12.376 1.00 93.50 104 ASP A CA 1
ATOM 840 C C . ASP A 1 104 ? 2.979 10.593 -12.104 1.00 93.50 104 ASP A C 1
ATOM 842 O O . ASP A 1 104 ? 1.926 11.167 -12.392 1.00 93.50 104 ASP A O 1
ATOM 846 N N . LEU A 1 105 ? 2.979 9.400 -11.507 1.00 92.00 105 LEU A N 1
ATOM 847 C CA . LEU A 1 105 ? 1.745 8.678 -11.202 1.00 92.00 105 LEU A CA 1
ATOM 848 C C . LEU A 1 105 ? 0.935 9.346 -10.086 1.00 92.00 105 LEU A C 1
ATOM 850 O O . 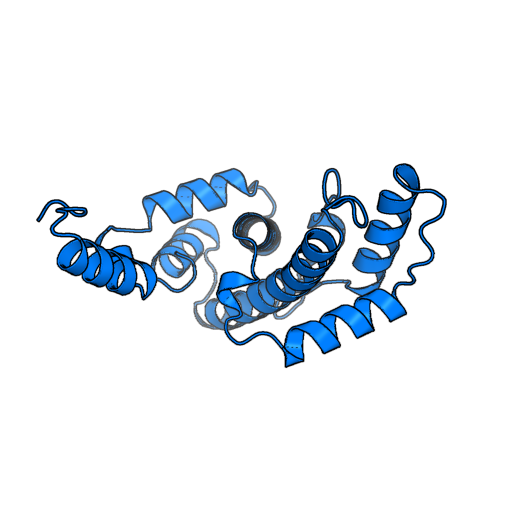LEU A 1 105 ? -0.296 9.295 -10.121 1.00 92.00 105 LEU A O 1
ATOM 854 N N . GLN A 1 106 ? 1.595 10.012 -9.138 1.00 90.25 106 GLN A N 1
ATOM 855 C CA . GLN A 1 106 ? 0.944 10.826 -8.112 1.00 90.25 106 GLN A CA 1
ATOM 856 C C . GLN A 1 106 ? 0.125 11.962 -8.721 1.00 90.25 106 GLN A C 1
ATOM 858 O O . GLN A 1 106 ? -0.996 12.200 -8.276 1.00 90.25 106 GLN A O 1
ATOM 863 N N . ARG A 1 107 ? 0.642 12.624 -9.764 1.00 88.94 107 ARG A N 1
ATOM 864 C CA . ARG A 1 107 ? -0.079 13.693 -10.477 1.00 88.94 107 ARG A CA 1
ATOM 865 C C . ARG A 1 107 ? -1.305 13.190 -11.240 1.00 88.94 107 ARG A C 1
ATOM 867 O O . ARG A 1 107 ? -2.232 13.959 -11.474 1.00 88.94 107 ARG A O 1
ATOM 874 N N . LEU A 1 108 ? -1.314 11.915 -11.626 1.00 85.19 108 LEU A N 1
ATOM 875 C CA . LEU A 1 108 ? -2.396 11.293 -12.395 1.00 85.19 108 LEU A CA 1
ATOM 876 C C . LEU A 1 108 ? -3.477 10.646 -11.518 1.00 85.19 108 LEU A C 1
ATOM 878 O O . LEU A 1 108 ? -4.586 10.399 -11.993 1.00 85.19 108 LEU A O 1
ATOM 882 N N . SER A 1 109 ? -3.158 10.307 -10.270 1.00 73.19 109 SER A N 1
ATOM 883 C CA . SER A 1 109 ? -4.036 9.502 -9.422 1.00 73.19 109 SER A CA 1
ATOM 884 C C . SER A 1 109 ? -5.061 10.343 -8.669 1.00 73.19 109 SER A C 1
ATOM 886 O O . SER A 1 109 ? -4.712 11.209 -7.869 1.00 73.19 109 SER A O 1
ATOM 888 N N . MET A 1 110 ? -6.342 10.036 -8.884 1.00 65.69 110 MET A N 1
ATOM 889 C CA . MET A 1 110 ? -7.456 10.724 -8.222 1.00 65.69 110 MET A CA 1
ATOM 890 C C . MET A 1 110 ? -7.877 10.074 -6.894 1.00 65.69 110 MET A C 1
ATOM 892 O O . MET A 1 110 ? -8.457 10.760 -6.056 1.00 65.69 110 MET A O 1
ATOM 896 N N . ASP A 1 111 ? -7.580 8.786 -6.668 1.00 79.75 111 ASP A N 1
ATOM 897 C CA . ASP A 1 111 ? -7.943 8.082 -5.429 1.00 79.75 111 ASP A CA 1
ATOM 898 C C . ASP A 1 111 ? -6.778 7.247 -4.878 1.00 79.75 111 ASP A C 1
ATOM 900 O O . ASP A 1 111 ? -6.454 6.155 -5.353 1.00 79.75 111 ASP A O 1
ATOM 904 N N . LYS A 1 112 ? -6.164 7.762 -3.810 1.00 76.81 112 LYS A N 1
ATOM 905 C CA . LYS A 1 112 ? -5.040 7.136 -3.105 1.00 76.81 112 LYS A CA 1
ATOM 906 C C . LYS A 1 112 ? -5.399 5.779 -2.487 1.00 76.81 112 LYS A C 1
ATOM 908 O O . LYS A 1 112 ? -4.520 4.926 -2.361 1.00 76.81 112 LYS A O 1
ATOM 913 N N . LEU A 1 113 ? -6.665 5.554 -2.130 1.00 75.44 113 LEU A N 1
ATOM 914 C CA . LEU A 1 113 ? -7.101 4.291 -1.530 1.00 75.44 113 LEU A CA 1
ATOM 915 C C . LEU A 1 113 ? -7.071 3.143 -2.545 1.00 75.44 113 LEU A C 1
ATOM 917 O O . LEU A 1 113 ? -6.770 2.016 -2.160 1.00 75.44 113 LEU A O 1
ATOM 921 N N . GLN A 1 114 ? -7.304 3.434 -3.829 1.00 80.50 114 GLN A N 1
ATOM 922 C CA . GLN A 1 114 ? -7.214 2.451 -4.919 1.00 80.50 114 GLN A CA 1
ATOM 923 C C . GLN A 1 114 ? -5.767 2.089 -5.274 1.00 80.50 114 GLN A C 1
ATOM 925 O O . GLN A 1 114 ? -5.513 1.012 -5.806 1.00 80.50 114 GLN A O 1
ATOM 930 N N . ILE A 1 115 ? -4.816 2.981 -4.984 1.00 87.06 115 ILE A N 1
ATOM 931 C CA . ILE A 1 115 ? -3.387 2.745 -5.222 1.00 87.06 115 ILE A CA 1
ATOM 932 C C . ILE A 1 115 ? -2.763 1.920 -4.093 1.00 87.06 115 ILE A C 1
ATOM 934 O O . ILE A 1 115 ? -1.872 1.105 -4.335 1.00 87.06 115 ILE A O 1
ATOM 938 N N . SER A 1 116 ? -3.213 2.122 -2.853 1.00 81.94 116 SER A N 1
ATOM 939 C CA . SER A 1 116 ? -2.657 1.422 -1.695 1.00 81.94 116 SER A CA 1
ATOM 940 C C . SER A 1 116 ? -2.963 -0.083 -1.720 1.00 81.94 116 SER A C 1
ATOM 942 O O . SER A 1 116 ? -4.096 -0.505 -1.948 1.00 81.94 116 SER A O 1
ATOM 944 N N . CYS A 1 117 ? -1.959 -0.910 -1.424 1.00 82.50 117 CYS A N 1
ATOM 945 C CA . CYS A 1 117 ? -2.130 -2.351 -1.252 1.00 82.50 117 CYS A CA 1
ATOM 946 C C . CYS A 1 117 ? -2.402 -2.675 0.223 1.00 82.50 117 CYS A C 1
ATOM 948 O O . CYS A 1 117 ? -1.550 -2.433 1.079 1.00 82.50 117 CYS A O 1
ATOM 950 N N . GLY A 1 118 ? -3.559 -3.273 0.527 1.00 82.50 118 GLY A N 1
ATOM 951 C CA . GLY A 1 118 ? -3.947 -3.610 1.904 1.00 82.50 118 GLY A CA 1
ATOM 952 C C . GLY A 1 118 ? -2.909 -4.453 2.657 1.00 82.50 118 GLY A C 1
ATOM 953 O O . GLY A 1 118 ? -2.667 -4.191 3.832 1.00 82.50 118 GLY A O 1
ATOM 954 N N . HIS A 1 119 ? -2.241 -5.389 1.972 1.00 83.31 119 HIS A N 1
ATOM 955 C CA . HIS A 1 119 ? -1.169 -6.211 2.550 1.00 83.31 119 HIS A CA 1
ATOM 956 C C . HIS A 1 119 ? 0.082 -5.409 2.921 1.00 83.31 119 HIS A C 1
ATOM 958 O O . HIS A 1 119 ? 0.758 -5.725 3.898 1.00 83.31 119 HIS A O 1
ATOM 964 N N . ASP A 1 120 ? 0.429 -4.385 2.141 1.00 84.50 120 ASP A N 1
ATOM 965 C CA . ASP A 1 120 ? 1.581 -3.543 2.467 1.00 84.50 120 ASP A CA 1
ATOM 966 C C . ASP A 1 120 ? 1.252 -2.685 3.696 1.00 84.50 120 ASP A C 1
ATOM 968 O O . ASP A 1 120 ? 2.059 -2.594 4.622 1.00 84.50 120 ASP A O 1
ATOM 972 N N . VAL A 1 121 ? 0.024 -2.153 3.764 1.00 84.94 121 VAL A N 1
ATOM 973 C CA . VAL A 1 121 ? -0.460 -1.389 4.923 1.00 84.94 121 VAL A CA 1
ATOM 974 C C . VAL A 1 121 ? -0.453 -2.243 6.197 1.00 84.94 121 VAL A C 1
ATOM 976 O O . VAL A 1 121 ? 0.054 -1.800 7.226 1.00 84.94 121 VAL A O 1
ATOM 979 N N . THR A 1 122 ? -0.964 -3.477 6.157 1.00 85.19 122 THR A N 1
ATOM 980 C CA . THR A 1 122 ? -1.003 -4.357 7.342 1.00 85.19 122 THR A CA 1
ATOM 981 C C . THR A 1 122 ? 0.390 -4.763 7.815 1.00 85.19 122 THR A C 1
ATOM 983 O O . THR A 1 122 ? 0.630 -4.798 9.022 1.00 85.19 122 THR A O 1
ATOM 986 N N . LYS A 1 123 ? 1.339 -4.998 6.899 1.00 82.12 123 LYS A N 1
ATOM 987 C CA . LYS A 1 123 ? 2.750 -5.257 7.235 1.00 82.12 123 LYS A CA 1
ATOM 988 C C . LYS A 1 123 ? 3.429 -4.048 7.880 1.00 82.12 123 LYS A C 1
ATOM 990 O O . LYS A 1 123 ? 4.152 -4.219 8.860 1.00 82.12 123 LYS A O 1
ATOM 995 N N . LEU A 1 124 ? 3.188 -2.844 7.358 1.00 82.38 124 LEU A N 1
ATOM 996 C CA . LEU A 1 124 ? 3.696 -1.592 7.931 1.00 82.38 124 LEU A CA 1
ATOM 997 C C . LEU A 1 124 ? 3.152 -1.375 9.353 1.00 82.38 124 LEU A C 1
ATOM 999 O O . LEU A 1 124 ? 3.923 -1.102 10.273 1.00 82.38 124 LEU A O 1
ATOM 1003 N N . ILE A 1 125 ? 1.844 -1.580 9.549 1.00 81.06 125 ILE A N 1
ATOM 1004 C CA . ILE A 1 125 ? 1.188 -1.514 10.864 1.00 81.06 125 ILE A CA 1
ATOM 1005 C C . ILE A 1 125 ? 1.793 -2.538 11.828 1.00 81.06 125 ILE A C 1
ATOM 1007 O O . ILE A 1 125 ? 2.161 -2.169 12.943 1.00 81.06 125 ILE A O 1
ATOM 1011 N N . ALA A 1 126 ? 1.930 -3.801 11.402 1.00 80.81 126 ALA A N 1
ATOM 1012 C CA . ALA A 1 126 ? 2.513 -4.866 12.217 1.00 80.81 126 ALA A CA 1
ATOM 1013 C C . ALA A 1 126 ? 3.915 -4.476 12.695 1.00 80.81 126 ALA A C 1
ATOM 1015 O O . ALA A 1 126 ? 4.199 -4.495 13.889 1.00 80.81 126 ALA A O 1
ATOM 1016 N N . LYS A 1 127 ? 4.770 -4.026 11.771 1.00 76.69 127 LYS A N 1
ATOM 1017 C CA . LYS A 1 127 ? 6.154 -3.662 12.078 1.00 76.69 127 LYS A CA 1
ATOM 1018 C C . LYS A 1 127 ? 6.261 -2.487 13.050 1.00 76.69 127 LYS A C 1
ATOM 1020 O O . LYS A 1 127 ? 7.154 -2.492 13.896 1.00 76.69 127 LYS A O 1
ATOM 1025 N N . TYR A 1 128 ? 5.383 -1.495 12.921 1.00 74.50 128 TYR A N 1
ATOM 1026 C CA . TYR A 1 128 ? 5.420 -0.305 13.764 1.00 74.50 128 TYR A CA 1
ATOM 1027 C C . TYR A 1 128 ? 4.844 -0.542 15.162 1.00 74.50 128 TYR A C 1
ATOM 1029 O O . TYR A 1 128 ? 5.465 -0.176 16.159 1.00 74.50 128 TYR A O 1
ATOM 1037 N N . LEU A 1 129 ? 3.651 -1.131 15.240 1.00 71.44 129 LEU A N 1
ATOM 1038 C CA .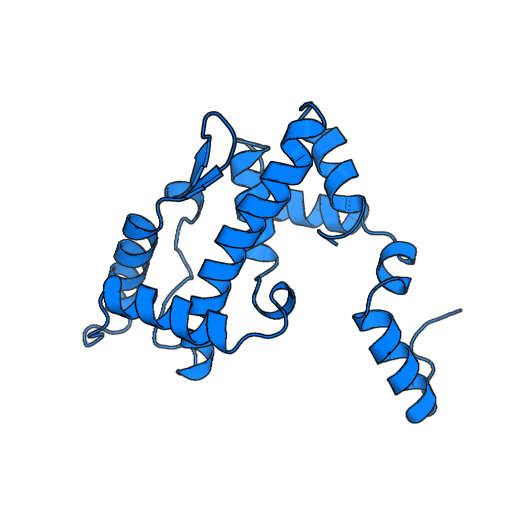 LEU A 1 129 ? 2.922 -1.257 16.500 1.00 71.44 129 LEU A CA 1
ATOM 1039 C C . LEU A 1 129 ? 3.370 -2.462 17.311 1.00 71.44 129 LEU A C 1
ATOM 1041 O O . LEU A 1 129 ? 3.367 -2.421 18.537 1.00 71.44 129 LEU A O 1
ATOM 1045 N N . LEU A 1 130 ? 3.727 -3.547 16.630 1.00 65.94 130 LEU A N 1
ATOM 1046 C CA . LEU A 1 130 ? 3.765 -4.865 17.224 1.00 65.94 130 LEU A CA 1
ATOM 1047 C C . LEU A 1 130 ? 4.997 -5.607 16.737 1.00 65.94 130 LEU A C 1
ATOM 1049 O O . LEU A 1 130 ? 4.923 -6.464 15.864 1.00 65.94 130 LEU A O 1
ATOM 1053 N N . LYS A 1 131 ? 6.144 -5.302 17.358 1.00 61.00 131 LYS A N 1
ATOM 1054 C CA . LYS A 1 131 ? 7.462 -5.892 17.048 1.00 61.00 131 LYS A CA 1
ATOM 1055 C C . LYS A 1 131 ? 7.462 -7.429 16.915 1.00 61.00 131 LYS A C 1
ATOM 1057 O O . LYS A 1 131 ? 8.375 -7.956 16.287 1.00 61.00 131 LYS A O 1
ATOM 1062 N N . ASN A 1 132 ? 6.445 -8.113 17.453 1.00 63.00 132 ASN A N 1
ATOM 1063 C CA . ASN A 1 132 ? 6.278 -9.569 17.444 1.00 63.00 132 ASN A CA 1
ATOM 1064 C C . ASN A 1 132 ? 5.100 -10.094 16.601 1.00 63.00 132 ASN A C 1
ATOM 1066 O O . ASN A 1 132 ? 4.915 -11.306 16.554 1.00 63.00 132 ASN A O 1
ATOM 1070 N N . PHE A 1 133 ? 4.298 -9.237 15.965 1.00 63.84 133 PHE A N 1
ATOM 1071 C CA . PHE A 1 133 ? 3.156 -9.687 15.166 1.00 63.84 133 PHE A CA 1
ATOM 1072 C C . PHE A 1 133 ? 3.520 -9.758 13.688 1.00 63.84 133 PHE A C 1
ATOM 1074 O O . PHE A 1 133 ? 4.243 -8.913 13.152 1.00 63.84 133 PHE A O 1
ATOM 1081 N N . ASN A 1 134 ? 2.977 -10.760 13.005 1.00 72.25 134 ASN A N 1
ATOM 1082 C CA . ASN A 1 134 ? 3.055 -10.836 11.553 1.00 72.25 134 ASN A CA 1
ATOM 1083 C C . ASN A 1 134 ? 1.849 -10.124 10.909 1.00 72.25 134 ASN A C 1
ATOM 1085 O O . ASN A 1 134 ? 0.795 -9.945 11.520 1.00 72.25 134 ASN A O 1
ATOM 1089 N N . GLY A 1 135 ? 1.987 -9.714 9.644 1.00 76.75 135 GLY A N 1
ATOM 1090 C CA . GLY A 1 135 ? 0.920 -9.002 8.925 1.00 76.75 135 GLY A CA 1
ATOM 1091 C C . GLY A 1 135 ? -0.416 -9.760 8.873 1.00 76.75 135 GLY A C 1
ATOM 1092 O O . GLY A 1 135 ? -1.471 -9.129 8.878 1.00 76.75 135 GLY A O 1
ATOM 1093 N N . ASN A 1 136 ? -0.398 -11.098 8.917 1.00 83.38 136 ASN A N 1
ATOM 1094 C CA . ASN A 1 136 ? -1.621 -11.905 8.879 1.00 83.38 136 ASN A CA 1
ATOM 1095 C C . ASN A 1 136 ? -2.450 -11.761 10.161 1.00 83.38 136 ASN A C 1
ATOM 1097 O O . ASN A 1 136 ? -3.678 -11.833 10.111 1.00 83.38 136 ASN A O 1
ATOM 1101 N N . GLU A 1 137 ? -1.812 -11.572 11.315 1.00 85.31 137 GLU A N 1
ATOM 1102 C CA . GLU A 1 137 ? -2.515 -11.341 12.581 1.00 85.31 137 GLU A CA 1
ATOM 1103 C C . GLU A 1 137 ? -3.218 -9.982 12.572 1.00 85.31 137 GLU A C 1
ATOM 1105 O O . GLU A 1 137 ? -4.393 -9.900 12.933 1.00 85.31 137 GLU A O 1
ATOM 1110 N N . ILE A 1 138 ? -2.552 -8.946 12.048 1.00 85.88 138 ILE A N 1
ATOM 1111 C CA . ILE A 1 138 ? -3.156 -7.624 11.833 1.00 85.88 138 ILE A CA 1
ATOM 1112 C C . ILE A 1 138 ? -4.350 -7.712 10.881 1.00 85.88 138 ILE A C 1
ATOM 1114 O O . ILE A 1 138 ? -5.407 -7.146 11.152 1.00 85.88 138 ILE A O 1
ATOM 1118 N N . GLU A 1 139 ? -4.221 -8.444 9.774 1.00 89.12 139 GLU A N 1
ATOM 1119 C CA . GLU A 1 139 ? -5.316 -8.630 8.816 1.00 89.12 139 GLU A CA 1
ATOM 1120 C C . GLU A 1 139 ? -6.529 -9.321 9.437 1.00 89.12 139 GLU A C 1
ATOM 1122 O O . GLU A 1 139 ? -7.665 -8.899 9.205 1.00 89.12 139 GLU A O 1
ATOM 1127 N N . LYS A 1 140 ? -6.299 -10.368 10.239 1.00 89.19 140 LYS A N 1
ATOM 1128 C CA . LYS A 1 140 ? -7.363 -11.062 10.974 1.00 89.19 140 LYS A CA 1
ATOM 1129 C C . LYS A 1 1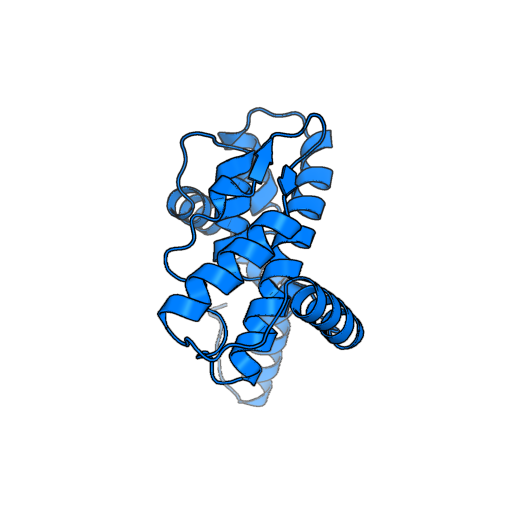40 ? -8.046 -10.122 11.960 1.00 89.19 140 LYS A C 1
ATOM 1131 O O . LYS A 1 140 ? -9.271 -10.029 11.937 1.00 89.19 140 LYS A O 1
ATOM 1136 N N . ALA A 1 141 ? -7.273 -9.396 12.765 1.00 88.44 141 ALA A N 1
ATOM 1137 C CA . ALA A 1 141 ? -7.806 -8.447 13.735 1.00 88.44 141 ALA A CA 1
ATOM 1138 C C . ALA A 1 141 ? -8.636 -7.344 13.056 1.00 88.44 141 ALA A C 1
ATOM 1140 O O . ALA A 1 141 ? -9.772 -7.096 13.457 1.00 88.44 141 ALA A O 1
ATOM 1141 N N . LEU A 1 142 ? -8.136 -6.750 11.964 1.00 88.94 142 LEU A N 1
ATOM 1142 C CA . LEU A 1 142 ? -8.889 -5.751 11.199 1.00 88.94 142 LEU A CA 1
ATOM 1143 C C . LEU A 1 142 ? -10.174 -6.333 10.604 1.00 88.94 142 LEU A C 1
ATOM 1145 O O . LEU A 1 142 ? -11.185 -5.639 10.566 1.00 88.94 142 LEU A O 1
ATOM 1149 N N . ARG A 1 143 ? -10.156 -7.585 10.130 1.00 89.94 143 ARG A N 1
ATOM 1150 C CA . ARG A 1 143 ? -11.348 -8.243 9.576 1.00 89.94 143 ARG A CA 1
ATOM 1151 C C . ARG A 1 143 ? -12.411 -8.487 10.644 1.00 89.94 143 ARG A C 1
ATOM 1153 O O . ARG A 1 143 ? -13.584 -8.289 10.359 1.00 89.94 143 ARG A O 1
ATOM 1160 N N . VAL A 1 144 ? -12.006 -8.888 11.849 1.00 90.62 144 VAL A N 1
ATOM 1161 C CA . VAL A 1 144 ? -12.917 -9.092 12.987 1.00 90.62 144 VAL A CA 1
ATOM 1162 C C . VAL A 1 144 ? -13.498 -7.762 13.467 1.00 90.62 144 VAL A C 1
ATOM 1164 O O . VAL A 1 144 ? -14.697 -7.669 13.710 1.00 90.62 144 VAL A O 1
ATOM 1167 N N . ALA A 1 145 ? -12.673 -6.717 13.554 1.00 90.56 145 ALA A N 1
ATOM 1168 C CA . ALA A 1 145 ? -13.112 -5.396 13.994 1.00 90.56 145 ALA A CA 1
ATOM 1169 C C . ALA A 1 145 ? -13.962 -4.651 12.942 1.00 90.56 145 ALA A C 1
ATOM 1171 O O . ALA A 1 145 ? -14.696 -3.719 13.276 1.00 90.56 145 ALA A O 1
ATOM 1172 N N . TYR A 1 146 ? -13.877 -5.031 11.662 1.00 91.88 146 TYR A N 1
ATOM 1173 C CA . TYR A 1 146 ? -14.610 -4.372 10.584 1.00 91.88 146 TYR A CA 1
ATOM 1174 C C . TYR A 1 146 ? -16.035 -4.915 10.433 1.00 91.88 146 TYR A C 1
ATOM 1176 O O . TYR A 1 146 ? -16.283 -5.891 9.727 1.00 91.88 146 TYR A O 1
ATOM 1184 N N . SER A 1 147 ? -16.989 -4.246 11.079 1.00 91.38 147 SER A N 1
ATOM 1185 C CA . SER A 1 147 ? -18.409 -4.588 10.996 1.00 91.38 147 SER A CA 1
ATOM 1186 C C . SER A 1 147 ? -19.037 -4.272 9.630 1.00 91.38 147 SER A C 1
ATOM 1188 O O . SER A 1 147 ? -18.565 -3.422 8.867 1.00 91.38 147 SER A O 1
ATOM 1190 N N . VAL A 1 148 ? -20.175 -4.918 9.351 1.00 90.62 148 VAL A N 1
ATOM 1191 C CA . VAL A 1 148 ? -20.989 -4.649 8.152 1.00 90.62 148 VAL A CA 1
ATOM 1192 C C . VAL A 1 148 ? -21.459 -3.193 8.081 1.00 90.62 148 VAL A C 1
ATOM 1194 O O . VAL A 1 148 ? -21.554 -2.635 6.993 1.00 90.62 148 VAL A O 1
ATOM 1197 N N . GLU A 1 149 ? -21.678 -2.539 9.223 1.00 91.50 149 GLU A N 1
ATOM 1198 C CA . GLU A 1 149 ? -22.069 -1.127 9.272 1.00 91.50 149 GLU A CA 1
ATOM 1199 C C . GLU A 1 149 ? -20.961 -0.216 8.727 1.00 91.50 149 GLU A C 1
ATOM 1201 O O . GLU A 1 149 ? -21.229 0.721 7.975 1.00 91.50 149 GLU A O 1
ATOM 1206 N N . TYR A 1 150 ? -19.689 -0.535 8.990 1.00 92.50 150 TYR A N 1
ATOM 1207 C CA . TYR A 1 150 ? -18.587 0.189 8.353 1.00 92.50 150 TYR A CA 1
ATOM 1208 C C . TYR A 1 150 ? -18.497 -0.067 6.849 1.00 92.50 150 TYR A C 1
ATOM 1210 O O . TYR A 1 150 ? -18.019 0.802 6.116 1.00 92.50 150 TYR A O 1
ATOM 1218 N N . PHE A 1 151 ? -18.919 -1.242 6.374 1.00 90.75 151 PHE A N 1
ATOM 1219 C CA . PHE A 1 151 ? -18.990 -1.519 4.941 1.00 90.75 151 PHE A CA 1
ATOM 1220 C C . PHE A 1 151 ? -20.112 -0.723 4.272 1.00 90.75 151 PHE A C 1
ATOM 1222 O O . PHE A 1 151 ? -19.852 -0.081 3.255 1.00 90.75 151 PHE A O 1
ATOM 1229 N N . LYS A 1 152 ? -21.308 -0.678 4.873 1.00 91.88 152 LYS A N 1
ATOM 1230 C CA . LYS A 1 152 ? -22.460 0.098 4.381 1.00 91.88 152 LYS A CA 1
ATOM 1231 C C . LYS A 1 152 ? -22.149 1.587 4.198 1.00 91.88 152 LYS A C 1
ATOM 1233 O O . LYS A 1 152 ? -22.633 2.208 3.260 1.00 91.88 152 LYS A O 1
ATOM 1238 N N . ASN A 1 153 ? -21.272 2.136 5.036 1.00 90.75 153 ASN A N 1
ATOM 1239 C CA . ASN A 1 153 ? -20.833 3.532 4.947 1.00 90.75 153 ASN A CA 1
ATOM 1240 C C . ASN A 1 153 ? -19.761 3.794 3.871 1.00 90.75 153 ASN A C 1
ATOM 1242 O O . ASN A 1 153 ? -19.334 4.934 3.692 1.00 90.75 153 ASN A O 1
ATOM 1246 N N . SER A 1 154 ? -19.286 2.769 3.159 1.00 89.25 154 SER A N 1
ATOM 1247 C CA . SER A 1 154 ? -18.246 2.927 2.139 1.00 89.25 154 SER A CA 1
ATOM 1248 C C . SER A 1 154 ? -18.806 3.372 0.784 1.00 89.25 154 SER A C 1
ATOM 1250 O O . SER A 1 154 ? -19.920 3.021 0.391 1.00 89.25 154 SER A O 1
ATOM 1252 N N . GLN A 1 155 ? -17.987 4.086 0.005 1.00 89.12 155 GLN A N 1
ATOM 1253 C CA . GLN A 1 155 ? -18.316 4.390 -1.393 1.00 89.12 155 GLN A CA 1
ATOM 1254 C C . GLN A 1 155 ? -18.503 3.117 -2.227 1.00 89.12 155 GLN A C 1
ATOM 1256 O O . GLN A 1 155 ? -19.376 3.082 -3.088 1.00 89.12 155 GLN A O 1
ATOM 1261 N N . LEU A 1 156 ? -17.742 2.056 -1.936 1.00 89.25 156 LEU A N 1
ATOM 1262 C CA . LEU A 1 156 ? -17.876 0.768 -2.615 1.00 89.25 156 LEU A CA 1
ATOM 1263 C C . LEU A 1 156 ? -19.272 0.167 -2.416 1.00 89.25 156 LEU A C 1
ATOM 1265 O O . LEU A 1 156 ? -19.901 -0.223 -3.396 1.00 89.25 156 LEU A O 1
ATOM 1269 N N . TYR A 1 157 ? -19.778 0.134 -1.179 1.00 93.06 157 TYR A N 1
ATOM 1270 C CA . TYR A 1 157 ? -21.138 -0.334 -0.907 1.00 93.06 157 TYR A CA 1
ATOM 1271 C C . TYR A 1 157 ? -22.171 0.499 -1.662 1.00 93.06 157 TYR A C 1
ATOM 1273 O O . TYR A 1 157 ? -23.021 -0.059 -2.350 1.00 93.06 157 TYR A O 1
ATOM 1281 N N . ASN A 1 158 ? -22.056 1.828 -1.601 1.00 92.44 158 ASN A N 1
ATOM 1282 C CA . ASN A 1 158 ? -22.974 2.730 -2.294 1.00 92.44 158 ASN A CA 1
ATOM 1283 C C . ASN A 1 158 ? -22.975 2.507 -3.813 1.00 92.44 158 ASN A C 1
ATOM 1285 O O . ASN A 1 158 ? -24.038 2.490 -4.432 1.00 92.44 158 ASN A O 1
ATOM 1289 N N . SER A 1 159 ? -21.804 2.303 -4.418 1.00 94.00 159 SER A N 1
ATOM 1290 C CA . SER A 1 159 ? -21.674 2.009 -5.847 1.00 94.00 159 SER A CA 1
ATOM 1291 C C . SER A 1 159 ? -22.260 0.644 -6.207 1.00 94.00 159 SER A C 1
ATOM 1293 O O . SER A 1 159 ? -23.020 0.544 -7.168 1.00 94.00 159 SER A O 1
ATOM 1295 N N . LEU A 1 160 ? -21.979 -0.392 -5.413 1.00 95.00 160 LEU A N 1
ATOM 1296 C CA . LEU A 1 160 ? -22.526 -1.737 -5.614 1.00 95.00 160 LEU A CA 1
ATOM 1297 C C . LEU A 1 160 ? -24.046 -1.779 -5.433 1.00 95.00 160 LEU A C 1
ATOM 1299 O O . LEU A 1 160 ? -24.731 -2.463 -6.188 1.00 95.00 160 LEU A O 1
ATOM 1303 N N . PHE A 1 161 ? -24.576 -1.034 -4.465 1.00 94.31 161 PHE A N 1
ATOM 1304 C CA . PHE A 1 161 ? -26.010 -0.932 -4.220 1.00 94.31 161 PHE A CA 1
ATOM 1305 C C . PHE A 1 161 ? -26.719 -0.212 -5.369 1.00 94.31 161 PHE A C 1
ATOM 1307 O O . PHE A 1 161 ? -27.726 -0.689 -5.880 1.00 94.31 161 PHE A O 1
ATOM 1314 N N . LYS A 1 162 ? -26.167 0.909 -5.849 1.00 94.62 162 LYS A N 1
ATOM 1315 C CA . LYS A 1 162 ? -26.709 1.600 -7.030 1.00 94.62 162 LYS A CA 1
ATOM 1316 C C . LYS A 1 162 ? -26.684 0.704 -8.268 1.00 94.62 162 LYS A C 1
ATOM 1318 O O . LYS A 1 162 ? -27.678 0.628 -8.985 1.00 94.62 162 LYS A O 1
ATOM 1323 N N . TRP A 1 163 ? -25.571 0.009 -8.495 1.00 96.56 163 TRP A N 1
ATOM 1324 C CA . TRP A 1 163 ? -25.434 -0.939 -9.596 1.00 96.56 163 TRP A CA 1
ATOM 1325 C C . TRP A 1 163 ? -26.448 -2.086 -9.498 1.00 96.56 163 TRP A C 1
ATOM 1327 O O . TRP A 1 163 ? -27.069 -2.448 -10.496 1.00 96.56 163 TRP A O 1
ATOM 1337 N N . SER A 1 164 ? -26.668 -2.641 -8.303 1.00 95.56 164 SER A N 1
ATOM 1338 C CA . SER A 1 164 ? -27.590 -3.765 -8.122 1.00 95.56 164 SER A CA 1
ATOM 1339 C C . SER A 1 164 ? -29.040 -3.369 -8.404 1.00 95.56 164 SER A C 1
ATOM 1341 O O . SER A 1 164 ? -29.745 -4.115 -9.084 1.00 95.56 164 SER A O 1
ATOM 1343 N N . LEU A 1 165 ? -29.451 -2.163 -7.995 1.00 93.56 165 LEU A N 1
ATOM 1344 C CA . LEU A 1 165 ? -30.756 -1.595 -8.344 1.00 93.56 165 LEU A CA 1
ATOM 1345 C C . LEU A 1 165 ? -30.922 -1.434 -9.860 1.00 93.56 165 LEU A C 1
ATOM 1347 O O . LEU A 1 165 ? -31.945 -1.839 -10.406 1.00 93.56 165 LEU A O 1
ATOM 1351 N N . GLN A 1 166 ? -29.908 -0.900 -10.551 1.00 96.06 166 GLN A N 1
ATOM 1352 C CA . GLN A 1 166 ? -29.932 -0.739 -12.013 1.00 96.06 166 GLN A CA 1
ATOM 1353 C C . GLN A 1 166 ? -30.052 -2.080 -12.748 1.00 96.06 166 GLN A C 1
ATOM 1355 O O . GLN A 1 166 ? -30.722 -2.167 -13.773 1.00 96.06 166 GLN A O 1
ATOM 1360 N N . MET A 1 167 ? -29.428 -3.129 -12.212 1.00 96.50 167 MET A N 1
ATOM 1361 C CA . MET A 1 167 ? -29.430 -4.470 -12.802 1.00 96.50 167 MET A CA 1
ATOM 1362 C C . MET A 1 167 ? -30.597 -5.348 -12.332 1.00 96.50 167 MET A C 1
ATOM 1364 O O . MET A 1 167 ? -30.653 -6.529 -12.683 1.00 96.50 167 MET A O 1
ATOM 1368 N N . ASN A 1 168 ? -31.510 -4.802 -11.519 1.00 93.31 168 ASN A N 1
ATOM 1369 C CA . ASN A 1 168 ? -32.587 -5.539 -10.859 1.00 93.31 168 ASN A CA 1
ATOM 1370 C C . ASN A 1 168 ? -32.078 -6.813 -10.145 1.00 93.31 168 ASN A C 1
ATOM 1372 O O . ASN A 1 168 ? -32.636 -7.907 -10.265 1.00 93.31 168 ASN A O 1
ATOM 1376 N N . LYS A 1 169 ? -30.947 -6.683 -9.443 1.00 92.94 169 LYS A N 1
ATOM 1377 C CA . LYS A 1 169 ? -30.320 -7.732 -8.633 1.00 92.94 169 LYS A CA 1
ATOM 1378 C C . LYS A 1 169 ? -30.402 -7.354 -7.162 1.00 92.94 169 LYS A C 1
ATOM 1380 O O . LYS A 1 169 ? -30.185 -6.204 -6.797 1.00 92.94 169 LYS A O 1
ATOM 1385 N N . ASN A 1 170 ? -30.621 -8.342 -6.301 1.00 87.94 170 ASN A N 1
ATOM 1386 C CA . ASN A 1 170 ? -30.508 -8.146 -4.862 1.00 87.94 170 ASN A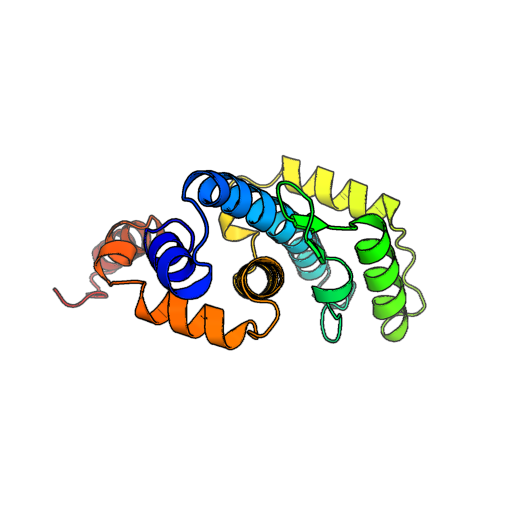 CA 1
ATOM 1387 C C . ASN A 1 170 ? -29.144 -8.653 -4.373 1.00 87.94 170 ASN A C 1
ATOM 1389 O O . ASN A 1 170 ? -28.946 -9.855 -4.209 1.00 87.94 170 ASN A O 1
ATOM 1393 N N . LEU A 1 171 ? -28.189 -7.733 -4.218 1.00 87.94 171 LEU A N 1
ATOM 1394 C CA . LEU A 1 171 ? -26.809 -8.066 -3.843 1.00 87.94 171 LEU A CA 1
ATOM 1395 C C . LEU A 1 171 ? -26.605 -8.190 -2.330 1.00 87.94 171 LEU A C 1
ATOM 1397 O O . LEU A 1 171 ? -25.728 -8.925 -1.881 1.00 87.94 171 LEU A O 1
ATOM 1401 N N . PHE A 1 172 ? -27.384 -7.445 -1.548 1.00 86.44 172 PHE A N 1
ATOM 1402 C CA . PHE A 1 172 ? -27.217 -7.339 -0.106 1.00 86.44 172 PHE A CA 1
ATOM 1403 C C . PHE A 1 172 ? -28.498 -7.805 0.570 1.00 86.44 172 PHE A C 1
ATOM 1405 O O . PHE A 1 172 ? -29.569 -7.259 0.321 1.00 86.44 172 PHE A O 1
ATOM 1412 N N . LYS A 1 173 ? -28.388 -8.820 1.432 1.00 72.81 173 LYS A N 1
ATOM 1413 C CA . LYS A 1 173 ? -29.502 -9.198 2.304 1.00 72.81 173 LYS A CA 1
ATOM 1414 C C . LYS A 1 173 ? -29.818 -8.006 3.211 1.00 72.81 173 LYS A C 1
ATOM 1416 O O . LYS A 1 173 ? -28.893 -7.436 3.792 1.00 72.81 173 LYS A O 1
ATOM 1421 N N . GLN A 1 174 ? -31.093 -7.623 3.241 1.00 59.41 174 GLN A N 1
ATOM 1422 C CA . GLN A 1 174 ? -31.613 -6.607 4.157 1.00 59.41 174 GLN A CA 1
ATOM 1423 C C . GLN A 1 174 ? -31.497 -7.092 5.600 1.00 59.41 174 GLN A C 1
ATOM 1425 O O . GLN A 1 174 ? -31.699 -8.311 5.816 1.00 59.41 174 GLN A O 1
#

pLDDT: mean 84.67, std 9.86, range [56.81, 96.56]

Foldseek 3Di:
DLPDCLVVVVLVVFQVDDPVLSVVASVVLLVVQLLVLLVVVVCVVVVVLQWDPPPDPQLVQWDADPRYIRGNLLVVLVVRNVVSCVRPVPRPDDSVNSVVSSVVVVVVDPDSVVSGDLLSSLQNVCSHRPVPDHSVVSVVSSVVSDDVVNVCPDPVVVVVVVVCVVVVHDPDDD

Sequence (174 aa):
MIESKALESLIFEYAHTQSNRLAFLKQEVYNIAINIGYLRWFNHKQGNDTLLFEGLNFGSFIQQGSVGVDFNQESFLKTLLEHSRNKNANLSLTPQSLQETIEDLQRLSMDKLQISCGHDVTKLIAKYLLKNFNGNEIEKALRVAYSVEYFKNSQLYNSLFKWSLQMNKNLFKQ

Radius of gyration: 18.26 Å; chains: 1; bounding box: 52×26×43 Å

Secondary structure (DSSP, 8-state):
-TTSHHHHHHHHHHH---THHHHHHHHHHHHHHHHHHHHHHHHHHTTT-S---TT--GGGGEEE-SSSEEE-HHHHHHHHHHHHHTT-TT----HHHHHHHHHHHHHH-S-HHHHS-HHHHHHHHHHHH-TT--HHHHHHHHHHH--HHHHHTSHHHHHHHHHHHHTT---S--